Protein AF-A0A6V8NJX2-F1 (afdb_monomer)

pLDDT: mean 92.1, std 5.15, range [57.88, 98.25]

Foldseek 3Di:
DLLCQQPVDPVGDDLVVQCVVVVHDSVVSVVVSVVSVVVVVVVLLVDAADDDKDKDKDFDDDDDPPADDDQRGPGFIKIKIFHADPVRDTDHIDIDTFPGDDPVRVVVVNVSRHDDD

Mean predicted aligned error: 4.66 Å

Organism: NCBI:txid2754717

Solvent-accessible surface area (backbone atoms only — not comparable to full-atom values): 7044 Å² total; per-residue (Å²): 111,70,66,58,57,46,69,67,42,94,86,49,64,52,37,65,57,49,8,64,77,67,74,44,56,51,71,59,25,38,54,51,52,52,53,51,53,48,52,52,51,59,55,52,68,77,60,59,36,52,83,55,69,51,76,49,83,46,74,53,70,79,92,72,84,99,57,59,66,75,93,69,31,89,49,52,35,29,45,36,38,38,12,26,47,101,86,69,44,83,74,47,76,48,79,44,81,41,96,59,90,47,69,67,55,48,54,54,53,48,62,73,46,38,60,85,127

Radius of gyration: 17.34 Å; Cα contacts (8 Å, |Δi|>4): 142; chains: 1; bounding box: 44×27×44 Å

Sequence (117 aa):
MAIYLTAHDKRGISAKKLGQDIEVSYPTAWLRLHKIRKAMGNRDAYYLLTGMVELDDVFFGGPTEGRKRGRGTDKTKALIGLSLDKQGRPQ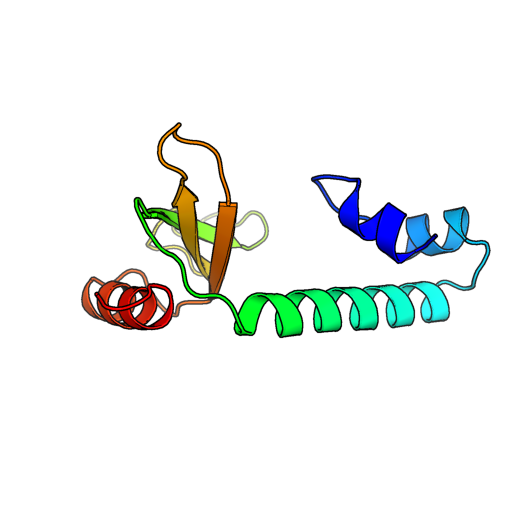YIKATVIENLKASILAETVKGMIQQG

Secondary structure (DSSP, 8-state):
-HHHHHHHSTT---HHHHHHHTT--HHHHHHHHHHHHHHHHHHHTT--B-SEEEEEEEEES---SSSPPGGG--SEEEEEEEEE-TTS-EEEEEEEEES---HHHHHHHHHHHBPP-

Nearest PDB structures (foldseek):
  8f2u-assembly1_J  TM=2.377E-01  e=1.104E-01  Homo sapiens
  8rha-assembly1_A  TM=3.976E-01  e=2.492E+00  Homo sapiens
  2gex-assembly1_A  TM=3.566E-01  e=8.016E+00  Streptomyces nogalater
  9f6l-assembly1_A  TM=2.135E-01  e=8.554E+00  Homo sapiens

Structure (mmCIF, N/CA/C/O backbone):
data_AF-A0A6V8NJX2-F1
#
_entry.id   AF-A0A6V8NJX2-F1
#
loop_
_atom_site.group_PDB
_atom_site.id
_atom_site.type_symbol
_atom_site.label_atom_id
_atom_site.label_alt_id
_atom_site.label_comp_id
_atom_site.label_asym_id
_atom_site.label_entity_id
_atom_site.label_seq_id
_atom_site.pdbx_PDB_ins_code
_atom_site.Cartn_x
_atom_site.Cartn_y
_atom_site.Cartn_z
_atom_site.occupancy
_atom_site.B_iso_or_equiv
_atom_site.auth_seq_id
_atom_site.auth_comp_id
_atom_site.auth_asym_id
_atom_site.auth_atom_id
_atom_site.pdbx_PDB_model_num
ATOM 1 N N . MET A 1 1 ? 1.701 -6.321 -21.972 1.00 83.19 1 MET A N 1
ATOM 2 C CA . MET A 1 1 ? 2.656 -7.090 -21.143 1.00 83.19 1 MET A CA 1
ATOM 3 C C . MET A 1 1 ? 2.929 -6.469 -19.765 1.00 83.19 1 MET A C 1
ATOM 5 O O . MET A 1 1 ? 2.713 -7.148 -18.776 1.00 83.19 1 MET A O 1
ATOM 9 N N . ALA A 1 2 ? 3.325 -5.192 -19.648 1.00 91.56 2 ALA A N 1
ATOM 10 C CA . ALA A 1 2 ? 3.721 -4.598 -18.354 1.00 91.56 2 ALA A CA 1
ATOM 11 C C . ALA A 1 2 ? 2.666 -4.672 -17.222 1.00 91.56 2 ALA A C 1
ATOM 13 O O . ALA A 1 2 ? 3.027 -4.920 -16.074 1.00 91.56 2 ALA A O 1
ATOM 14 N N . ILE A 1 3 ? 1.374 -4.494 -17.536 1.00 93.62 3 ILE A N 1
ATOM 15 C CA . ILE A 1 3 ? 0.277 -4.624 -16.554 1.00 93.62 3 ILE A CA 1
ATOM 16 C C . ILE A 1 3 ? 0.222 -6.051 -15.994 1.00 93.62 3 ILE A C 1
ATOM 18 O O . ILE A 1 3 ? 0.221 -6.224 -14.781 1.00 93.62 3 ILE A O 1
ATOM 22 N N . TYR A 1 4 ? 0.252 -7.060 -16.870 1.00 93.81 4 TYR A N 1
ATOM 23 C CA . TYR A 1 4 ? 0.255 -8.472 -16.479 1.00 93.81 4 TYR A CA 1
ATOM 24 C C . TYR A 1 4 ? 1.440 -8.799 -15.564 1.00 93.81 4 TYR A C 1
ATOM 26 O O . TYR A 1 4 ? 1.239 -9.303 -14.467 1.00 93.81 4 TYR A O 1
ATOM 34 N N . LEU A 1 5 ? 2.659 -8.417 -15.959 1.00 92.88 5 LEU A N 1
ATOM 35 C CA . LEU A 1 5 ? 3.867 -8.651 -15.156 1.00 92.88 5 LEU A CA 1
ATOM 36 C C . LEU A 1 5 ? 3.818 -7.954 -13.787 1.00 92.88 5 LEU A C 1
ATOM 38 O O . LEU A 1 5 ? 4.375 -8.457 -12.818 1.00 92.88 5 LEU A O 1
ATOM 42 N N . THR A 1 6 ? 3.139 -6.808 -13.695 1.00 92.12 6 THR A N 1
ATOM 43 C CA . THR A 1 6 ? 2.970 -6.082 -12.427 1.00 92.12 6 THR A CA 1
ATOM 44 C C . THR A 1 6 ? 1.935 -6.743 -11.513 1.00 92.12 6 THR A C 1
ATOM 46 O O . THR A 1 6 ? 2.099 -6.694 -10.299 1.00 92.12 6 THR A O 1
ATOM 49 N N . ALA A 1 7 ? 0.881 -7.340 -12.079 1.00 90.38 7 ALA A N 1
ATOM 50 C CA . ALA A 1 7 ? -0.238 -7.916 -11.330 1.00 90.38 7 ALA A CA 1
ATOM 51 C C . ALA A 1 7 ? -0.088 -9.420 -11.028 1.00 90.38 7 ALA A C 1
ATOM 53 O O . ALA A 1 7 ? -0.774 -9.932 -10.149 1.00 90.38 7 ALA A O 1
ATOM 54 N N . HIS A 1 8 ? 0.769 -10.134 -11.761 1.00 88.88 8 HIS A N 1
ATOM 55 C CA . HIS A 1 8 ? 0.905 -11.588 -11.653 1.00 88.88 8 HIS A CA 1
ATOM 56 C C . HIS A 1 8 ? 1.775 -12.034 -10.467 1.00 88.88 8 HIS A C 1
ATOM 58 O O . HIS A 1 8 ? 1.453 -13.018 -9.802 1.00 88.88 8 HIS A O 1
ATOM 64 N N . ASP A 1 9 ? 2.870 -11.323 -10.183 1.00 84.75 9 ASP A N 1
ATOM 65 C CA . ASP A 1 9 ? 3.748 -11.659 -9.060 1.00 84.75 9 ASP A CA 1
ATOM 66 C C . ASP A 1 9 ? 3.201 -11.065 -7.754 1.00 84.75 9 ASP A C 1
ATOM 68 O O . ASP A 1 9 ? 3.047 -9.849 -7.624 1.00 84.75 9 ASP A O 1
ATOM 72 N N . LYS A 1 10 ? 2.961 -11.920 -6.753 1.00 80.31 10 LYS A N 1
ATOM 73 C CA . LYS A 1 10 ? 2.465 -11.518 -5.423 1.00 80.31 10 LYS A CA 1
ATOM 74 C C . LYS A 1 10 ? 3.411 -10.561 -4.684 1.00 80.31 10 LYS A C 1
ATOM 76 O O . LYS A 1 10 ? 2.977 -9.851 -3.783 1.00 80.31 10 LYS A O 1
ATOM 81 N N . ARG A 1 11 ? 4.697 -10.546 -5.040 1.00 85.56 11 ARG A N 1
ATOM 82 C CA . ARG A 1 11 ? 5.734 -9.651 -4.496 1.00 85.56 11 ARG A CA 1
ATOM 83 C C . ARG A 1 11 ? 5.847 -8.349 -5.299 1.00 85.56 11 ARG A C 1
ATOM 85 O O . ARG A 1 11 ? 6.531 -7.420 -4.872 1.00 85.56 11 ARG A O 1
ATOM 92 N N . GLY A 1 12 ? 5.186 -8.278 -6.455 1.00 87.56 12 GLY A N 1
ATOM 93 C CA . GLY A 1 12 ? 5.361 -7.234 -7.456 1.00 87.56 12 GLY A CA 1
ATOM 94 C C . GLY A 1 12 ? 6.668 -7.372 -8.246 1.00 87.56 12 GLY A C 1
ATOM 95 O O . GLY A 1 12 ? 7.481 -8.263 -8.019 1.00 87.56 12 GLY A O 1
ATOM 96 N N . ILE A 1 13 ? 6.883 -6.448 -9.185 1.00 94.12 13 ILE A N 1
ATOM 97 C CA . ILE A 1 13 ? 8.057 -6.421 -10.068 1.00 94.12 13 ILE A CA 1
ATOM 98 C C . ILE A 1 13 ? 8.893 -5.153 -9.848 1.00 94.12 13 ILE A C 1
ATOM 100 O O . ILE A 1 13 ? 8.363 -4.062 -9.604 1.00 94.12 13 ILE A O 1
ATOM 104 N N . SER A 1 14 ? 10.220 -5.280 -9.936 1.00 95.12 14 SER A N 1
ATOM 105 C CA . SER A 1 14 ? 11.129 -4.129 -9.920 1.00 95.12 14 SER A CA 1
ATOM 106 C C . SER A 1 14 ? 11.183 -3.457 -11.295 1.00 95.12 14 SER A C 1
ATOM 108 O O . SER A 1 14 ? 11.054 -4.117 -12.323 1.00 9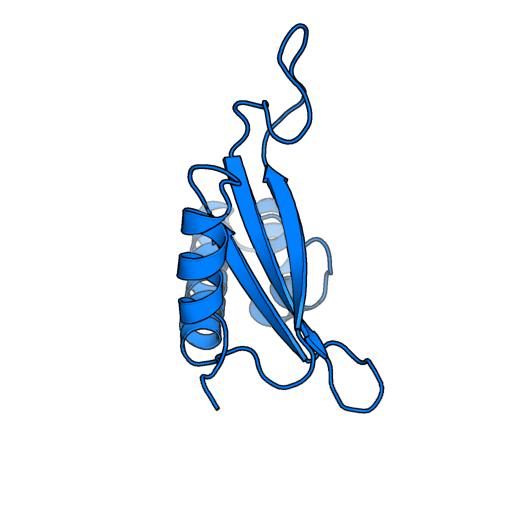5.12 14 SER A O 1
ATOM 110 N N . ALA A 1 15 ? 11.436 -2.144 -11.343 1.00 96.62 15 ALA A N 1
ATOM 111 C CA . ALA A 1 15 ? 11.569 -1.428 -12.617 1.00 96.62 15 ALA A CA 1
ATOM 112 C C . ALA A 1 15 ? 12.717 -1.979 -13.486 1.00 96.62 15 ALA A C 1
ATOM 114 O O . ALA A 1 15 ? 12.596 -2.020 -14.706 1.00 96.62 15 ALA A O 1
ATOM 115 N N . LYS A 1 16 ? 13.801 -2.4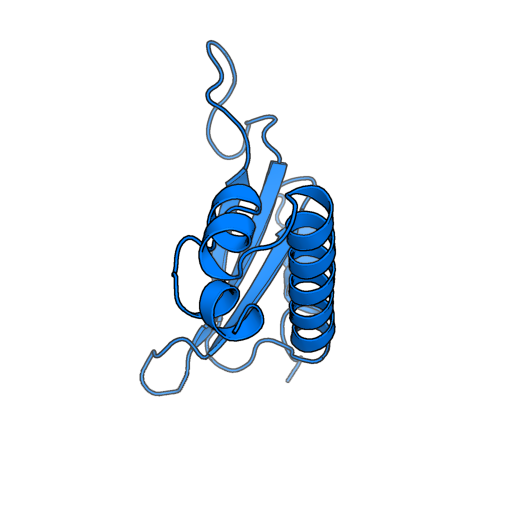64 -12.862 1.00 96.88 16 LYS A N 1
ATOM 116 C CA . LYS A 1 16 ? 14.922 -3.107 -13.562 1.00 96.88 16 LYS A CA 1
ATOM 117 C C . LYS A 1 16 ? 14.488 -4.402 -14.250 1.00 96.88 16 LYS A C 1
ATOM 119 O O . LYS A 1 16 ? 14.740 -4.555 -15.440 1.00 96.88 16 LYS A O 1
ATOM 124 N N . LYS A 1 17 ? 13.807 -5.296 -13.524 1.00 95.56 17 LYS A N 1
ATOM 125 C CA . LYS A 1 17 ? 13.306 -6.561 -14.082 1.00 95.56 17 LYS A CA 1
ATOM 126 C C . LYS A 1 17 ? 12.252 -6.310 -15.159 1.00 95.56 17 LYS A C 1
ATOM 128 O O . LYS A 1 17 ? 12.349 -6.869 -16.240 1.00 95.56 17 LYS A O 1
ATOM 133 N N . LEU A 1 18 ? 11.328 -5.380 -14.913 1.00 96.12 18 LEU A N 1
ATOM 134 C CA . LEU A 1 18 ? 10.336 -4.979 -15.907 1.00 96.12 18 LEU A CA 1
ATOM 135 C C . LEU A 1 18 ? 10.994 -4.464 -17.196 1.00 96.12 18 LEU A C 1
ATOM 137 O O . LEU A 1 18 ? 10.541 -4.818 -18.274 1.00 96.12 18 LEU A O 1
ATOM 141 N N . GLY A 1 19 ? 12.048 -3.646 -17.090 1.00 96.88 19 GLY A N 1
ATOM 142 C CA . GLY A 1 19 ? 12.797 -3.144 -18.245 1.00 96.88 19 GLY A CA 1
ATOM 143 C C . GLY A 1 19 ? 13.495 -4.245 -19.042 1.00 96.88 19 GLY A C 1
ATOM 144 O O . GLY A 1 19 ? 13.482 -4.188 -20.266 1.00 96.88 19 GLY A O 1
ATOM 145 N N . GLN A 1 20 ? 14.028 -5.266 -18.362 1.00 96.31 20 GLN A N 1
ATOM 146 C CA . GLN A 1 20 ? 14.581 -6.460 -19.009 1.00 96.31 20 GLN A CA 1
ATOM 147 C C . GLN A 1 20 ? 13.491 -7.264 -19.731 1.00 96.31 20 GLN A C 1
ATOM 149 O O . GLN A 1 20 ? 13.674 -7.627 -20.883 1.00 96.31 20 GLN A O 1
ATOM 154 N N . ASP A 1 21 ? 12.346 -7.491 -19.083 1.00 95.00 21 ASP A N 1
ATOM 155 C CA . ASP A 1 21 ? 11.279 -8.355 -19.610 1.00 95.00 21 ASP A CA 1
ATOM 156 C C . ASP A 1 21 ? 10.507 -7.742 -20.787 1.00 95.00 21 ASP A C 1
ATOM 158 O O . ASP A 1 21 ? 9.891 -8.469 -21.562 1.00 95.00 21 ASP A O 1
ATOM 162 N N . ILE A 1 22 ? 10.484 -6.409 -20.905 1.00 95.44 22 ILE A N 1
ATOM 163 C CA . ILE A 1 22 ? 9.798 -5.700 -22.003 1.00 95.44 22 ILE A CA 1
ATOM 164 C C . ILE A 1 22 ? 10.760 -4.913 -22.902 1.00 95.44 22 ILE A C 1
ATOM 166 O O . ILE A 1 22 ? 10.296 -4.089 -23.690 1.00 95.44 22 ILE A O 1
ATOM 170 N N . GLU A 1 23 ? 12.066 -5.137 -22.741 1.00 97.31 23 GLU A N 1
ATOM 171 C CA . GLU A 1 23 ? 13.152 -4.583 -23.562 1.00 97.31 23 GLU A CA 1
ATOM 172 C C . GLU A 1 23 ? 13.118 -3.051 -23.697 1.00 97.31 23 GLU A C 1
ATOM 174 O O . GLU A 1 23 ? 13.195 -2.479 -24.783 1.00 97.31 23 GLU A O 1
ATOM 179 N N . VAL A 1 24 ? 12.999 -2.350 -22.565 1.00 97.25 24 VAL A N 1
ATOM 180 C CA . VAL A 1 24 ? 13.058 -0.879 -22.522 1.00 97.25 24 VAL A CA 1
ATOM 181 C C . VAL A 1 24 ? 14.083 -0.376 -21.520 1.00 97.25 24 VAL A C 1
ATOM 183 O O . VAL A 1 24 ? 14.454 -1.059 -20.564 1.00 97.25 24 VAL A O 1
ATOM 186 N N . SER A 1 25 ? 14.495 0.879 -21.701 1.00 97.75 25 SER A N 1
ATOM 187 C CA . SER A 1 25 ? 15.374 1.551 -20.750 1.00 97.75 25 SER A CA 1
ATOM 188 C C . SER A 1 25 ? 14.755 1.598 -19.346 1.00 97.75 25 SER A C 1
ATOM 190 O O . SER A 1 25 ? 13.532 1.679 -19.167 1.00 97.75 25 SER A O 1
ATOM 192 N N . TYR A 1 26 ? 15.615 1.588 -18.327 1.00 97.62 26 TYR A N 1
ATOM 193 C CA . TYR A 1 26 ? 15.186 1.665 -16.932 1.00 97.62 26 TYR A CA 1
ATOM 194 C C . TYR A 1 26 ? 14.265 2.870 -16.640 1.00 97.62 26 TYR A C 1
ATOM 196 O O . TYR A 1 26 ? 13.215 2.651 -16.029 1.00 97.62 26 TYR A O 1
ATOM 204 N N . PRO A 1 27 ? 14.559 4.109 -17.099 1.00 98.25 27 PRO A N 1
ATOM 205 C CA . PRO A 1 27 ? 13.665 5.249 -16.874 1.00 98.25 27 PRO A CA 1
ATOM 206 C C . PRO A 1 27 ? 12.264 5.037 -17.461 1.00 98.25 27 PRO A C 1
ATOM 208 O O . PRO A 1 27 ? 11.261 5.359 -16.820 1.00 98.25 27 PRO A O 1
ATOM 211 N N . THR A 1 28 ? 12.170 4.433 -18.651 1.00 97.81 28 THR A N 1
ATOM 212 C CA . THR A 1 28 ? 10.885 4.108 -19.280 1.00 97.81 28 THR A CA 1
ATOM 213 C C . THR A 1 28 ? 10.119 3.055 -18.480 1.00 97.81 28 THR A C 1
ATOM 215 O O . THR A 1 28 ? 8.917 3.218 -18.248 1.00 97.81 28 THR A O 1
ATOM 218 N N . ALA A 1 29 ? 10.791 1.993 -18.025 1.00 97.56 29 ALA A N 1
ATOM 219 C CA . ALA A 1 29 ? 10.176 0.965 -17.186 1.00 97.56 29 ALA A CA 1
ATOM 220 C C . ALA A 1 29 ? 9.683 1.539 -15.849 1.00 97.56 29 ALA A C 1
ATOM 222 O O . ALA A 1 29 ? 8.559 1.255 -15.433 1.00 97.56 29 ALA A O 1
ATOM 223 N N . TRP A 1 30 ? 10.485 2.395 -15.213 1.00 97.75 30 TRP A N 1
ATOM 224 C CA . TRP A 1 30 ? 10.132 3.078 -13.970 1.00 97.75 30 TRP A CA 1
ATOM 225 C C . TRP A 1 30 ? 8.878 3.939 -14.145 1.00 97.75 30 TRP A C 1
ATOM 227 O O . TRP A 1 30 ? 7.912 3.775 -13.397 1.00 97.75 30 TRP A O 1
ATOM 237 N N . LEU A 1 31 ? 8.835 4.779 -15.185 1.00 98.12 31 LEU A N 1
ATOM 238 C CA . LEU A 1 31 ? 7.671 5.621 -15.471 1.00 98.12 31 LEU A CA 1
ATOM 239 C C . LEU A 1 31 ? 6.410 4.785 -15.736 1.00 98.12 31 LEU A C 1
ATOM 241 O O . LEU A 1 31 ? 5.335 5.109 -15.226 1.00 98.12 31 LEU A O 1
ATOM 245 N N . ARG A 1 32 ? 6.526 3.699 -16.513 1.00 96.25 32 ARG A N 1
ATOM 246 C CA . ARG A 1 32 ? 5.406 2.779 -16.776 1.00 96.25 32 ARG A CA 1
ATOM 247 C C . ARG A 1 32 ? 4.887 2.151 -15.484 1.00 96.25 32 ARG A C 1
ATOM 249 O O . ARG A 1 32 ? 3.682 2.173 -15.249 1.00 96.25 32 ARG A O 1
ATOM 256 N N . LEU A 1 33 ? 5.781 1.643 -14.638 1.00 96.12 33 LEU A N 1
ATOM 257 C CA . LEU A 1 33 ? 5.423 1.006 -13.372 1.00 96.12 33 LEU A CA 1
ATOM 258 C C . LEU A 1 33 ? 4.697 1.976 -12.428 1.00 96.12 33 LEU A C 1
ATOM 260 O O . LEU A 1 33 ? 3.687 1.606 -11.830 1.00 96.12 33 LEU A O 1
ATOM 264 N N . HIS A 1 34 ? 5.157 3.228 -12.341 1.00 96.44 34 HIS A N 1
ATOM 265 C CA . HIS A 1 34 ? 4.485 4.279 -11.564 1.00 96.44 34 HIS A CA 1
ATOM 266 C C . HIS A 1 34 ? 3.082 4.589 -12.081 1.00 96.44 34 HIS A C 1
ATOM 268 O O . HIS A 1 34 ? 2.138 4.630 -11.293 1.00 96.44 34 HIS A O 1
ATOM 274 N N . LYS A 1 35 ? 2.913 4.742 -13.399 1.00 97.25 35 LYS A N 1
ATOM 275 C CA . LYS A 1 35 ? 1.593 4.982 -14.006 1.00 97.25 35 LYS A CA 1
ATOM 276 C C . LYS A 1 35 ? 0.626 3.824 -13.758 1.00 97.25 35 LYS A C 1
ATOM 278 O O . LYS A 1 35 ? -0.525 4.068 -13.408 1.00 97.25 35 LYS A O 1
ATOM 283 N N . ILE A 1 36 ? 1.096 2.581 -13.885 1.00 95.81 36 ILE A N 1
ATOM 284 C CA . ILE A 1 36 ? 0.287 1.383 -13.616 1.00 95.81 36 ILE A CA 1
ATOM 285 C C . ILE A 1 36 ? -0.142 1.349 -12.146 1.00 95.81 36 ILE A C 1
ATOM 287 O O . ILE A 1 36 ? -1.332 1.243 -11.868 1.00 95.81 36 ILE A O 1
ATOM 291 N N . ARG A 1 37 ? 0.793 1.518 -11.202 1.00 94.38 37 ARG A N 1
ATOM 292 C CA . ARG A 1 37 ? 0.479 1.548 -9.761 1.00 94.38 37 ARG A CA 1
ATOM 293 C C . ARG A 1 37 ? -0.491 2.672 -9.402 1.00 94.38 37 ARG A C 1
ATOM 295 O O . ARG A 1 37 ? -1.412 2.453 -8.622 1.00 94.38 37 ARG A O 1
ATOM 302 N N . LYS A 1 38 ? -0.332 3.854 -10.006 1.00 96.19 38 LYS A N 1
ATOM 303 C CA . LYS A 1 38 ? -1.267 4.971 -9.823 1.00 96.19 38 LYS A CA 1
ATOM 304 C C . LYS A 1 38 ? -2.660 4.632 -10.353 1.00 96.19 38 LYS A C 1
ATOM 306 O O . LYS A 1 38 ? -3.637 4.910 -9.669 1.00 96.19 38 LYS A O 1
ATOM 311 N N . ALA A 1 39 ? -2.761 4.008 -11.526 1.00 96.25 39 ALA A N 1
AT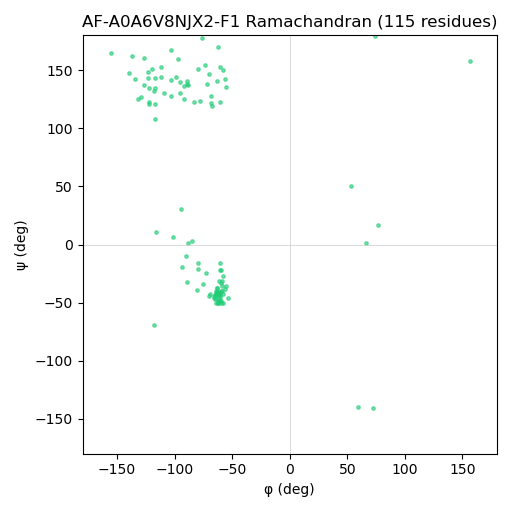OM 312 C CA . ALA A 1 39 ? -4.040 3.564 -12.075 1.00 96.25 39 ALA A CA 1
ATOM 313 C C . ALA A 1 39 ? -4.708 2.495 -11.190 1.00 96.25 39 ALA A C 1
ATOM 315 O O . ALA A 1 39 ? -5.906 2.593 -10.935 1.00 96.25 39 ALA A O 1
ATOM 316 N N . MET A 1 40 ? -3.937 1.534 -10.664 1.00 93.44 40 MET A N 1
ATOM 317 C CA . MET A 1 40 ? -4.428 0.535 -9.704 1.00 93.44 40 MET A CA 1
ATOM 318 C C . MET A 1 40 ? -4.969 1.199 -8.433 1.00 93.44 40 MET A C 1
ATOM 320 O O . MET A 1 40 ? -6.095 0.916 -8.040 1.00 93.44 40 MET A O 1
ATOM 324 N N . GLY A 1 41 ? -4.217 2.131 -7.837 1.00 93.25 41 GLY A N 1
ATOM 325 C CA . GLY A 1 41 ? -4.659 2.864 -6.646 1.00 93.25 41 GLY A CA 1
ATOM 326 C C . GLY A 1 41 ? -5.885 3.747 -6.898 1.00 93.25 41 GLY A C 1
ATOM 327 O O . GLY A 1 41 ? -6.800 3.781 -6.085 1.00 93.25 41 GLY A O 1
ATOM 328 N N . ASN A 1 42 ? -5.954 4.416 -8.053 1.00 95.44 42 ASN A N 1
ATOM 329 C CA . ASN A 1 42 ? -7.138 5.186 -8.437 1.00 95.44 42 ASN A CA 1
ATOM 330 C C . ASN A 1 42 ? -8.366 4.280 -8.610 1.00 95.44 42 ASN A C 1
ATOM 332 O O . ASN A 1 42 ? -9.469 4.683 -8.262 1.00 95.44 42 ASN A O 1
ATOM 336 N N . ARG A 1 43 ? -8.189 3.064 -9.146 1.00 93.56 43 ARG A N 1
ATOM 337 C CA . ARG A 1 43 ? -9.285 2.100 -9.267 1.00 93.56 43 ARG A CA 1
ATOM 338 C C . ARG A 1 43 ? -9.728 1.583 -7.898 1.00 93.56 43 ARG A C 1
ATOM 340 O O . ARG A 1 43 ? -10.929 1.519 -7.662 1.00 93.56 43 ARG A O 1
ATOM 347 N N . ASP A 1 44 ? -8.783 1.269 -7.014 1.00 92.62 44 ASP A N 1
ATOM 348 C CA . ASP A 1 44 ? -9.063 0.835 -5.639 1.00 92.62 44 ASP A CA 1
ATOM 349 C C . ASP A 1 44 ? -9.855 1.879 -4.833 1.00 92.62 44 ASP A C 1
ATOM 351 O O . ASP A 1 44 ? -10.744 1.538 -4.051 1.00 92.62 44 ASP A O 1
ATOM 355 N N . ALA A 1 45 ? -9.587 3.166 -5.067 1.00 91.81 45 ALA A N 1
ATOM 356 C CA . ALA A 1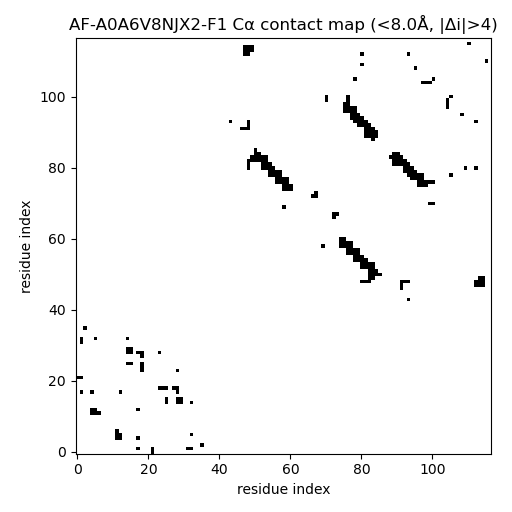 45 ? -10.256 4.266 -4.3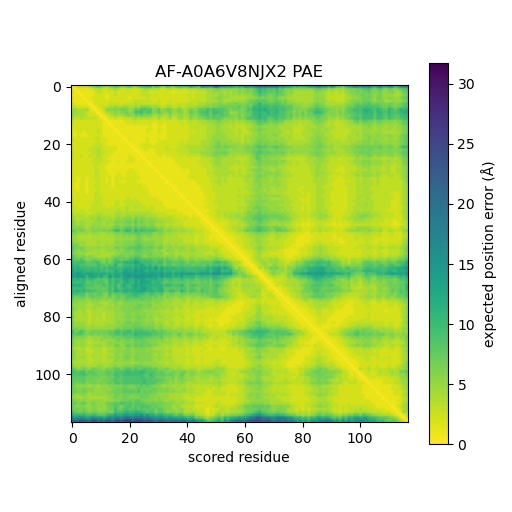77 1.00 91.81 45 ALA A CA 1
ATOM 357 C C . ALA A 1 45 ? -11.785 4.300 -4.579 1.00 91.81 45 ALA A C 1
ATOM 359 O O . ALA A 1 45 ? -12.479 4.874 -3.746 1.00 91.81 45 ALA A O 1
ATOM 360 N N . TYR A 1 46 ? -12.318 3.680 -5.639 1.00 92.75 46 TYR A N 1
ATOM 361 C CA . TYR A 1 46 ? -13.766 3.606 -5.880 1.00 92.75 46 TYR A CA 1
ATOM 362 C C . TYR A 1 46 ? -14.483 2.535 -5.053 1.00 92.75 46 TYR A C 1
ATOM 364 O O . TYR A 1 46 ? -15.711 2.545 -4.985 1.00 92.75 46 TYR A O 1
ATOM 372 N N . TYR A 1 47 ? -13.749 1.591 -4.469 1.00 91.69 47 TYR A N 1
ATOM 373 C CA . TYR A 1 47 ? -14.332 0.497 -3.702 1.00 91.69 47 TYR A CA 1
ATOM 374 C C . TYR A 1 47 ? -14.281 0.803 -2.212 1.00 91.69 47 TYR A C 1
ATOM 376 O O . TYR A 1 47 ? -13.300 1.365 -1.733 1.00 91.69 47 TYR A O 1
ATOM 384 N N . LEU A 1 48 ? -15.310 0.387 -1.481 1.00 93.50 48 LEU A N 1
ATOM 385 C CA . LEU A 1 48 ? -15.307 0.310 -0.022 1.00 93.50 48 LEU A CA 1
ATOM 386 C C . LEU A 1 48 ? -15.350 -1.160 0.398 1.00 93.50 48 LEU A C 1
ATOM 388 O O . LEU A 1 48 ? -15.856 -2.011 -0.336 1.00 93.50 48 LEU A O 1
ATOM 392 N N . LEU A 1 49 ? -14.805 -1.458 1.573 1.00 94.56 49 LEU A N 1
ATOM 393 C CA . LEU A 1 49 ? -14.848 -2.800 2.143 1.00 94.56 49 LEU A CA 1
ATOM 394 C C . LEU A 1 49 ? -16.275 -3.112 2.612 1.00 94.56 49 LEU A C 1
ATOM 396 O O . LEU A 1 49 ? -16.944 -2.259 3.195 1.00 94.56 49 LEU A O 1
ATOM 400 N N . THR A 1 50 ? -16.740 -4.332 2.355 1.00 92.31 50 THR A N 1
ATOM 401 C CA . THR A 1 50 ? -18.098 -4.791 2.689 1.00 92.31 50 THR A CA 1
ATOM 402 C C . THR A 1 50 ? -18.065 -6.198 3.272 1.00 92.31 50 THR A C 1
ATOM 404 O O . THR A 1 50 ? -17.083 -6.921 3.112 1.00 92.31 50 THR A O 1
ATOM 407 N N . GLY A 1 51 ? -19.146 -6.600 3.942 1.00 88.81 51 GLY A N 1
ATOM 408 C CA . GLY A 1 51 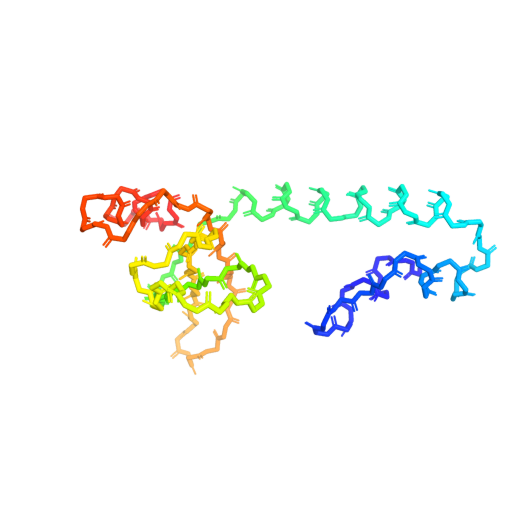? -19.240 -7.925 4.550 1.00 88.81 51 GLY A CA 1
ATOM 409 C C . GLY A 1 51 ? -18.352 -8.059 5.786 1.00 88.81 51 GLY A C 1
ATOM 410 O O . GLY A 1 51 ? -18.269 -7.141 6.601 1.00 88.81 51 GLY A O 1
ATOM 411 N N . MET A 1 52 ? -17.717 -9.220 5.944 1.00 92.69 52 MET A N 1
ATOM 412 C CA . MET A 1 52 ? -16.767 -9.447 7.031 1.00 92.69 52 MET A CA 1
ATOM 413 C C . MET A 1 52 ? -15.441 -8.773 6.679 1.00 92.69 52 MET A C 1
ATOM 415 O O . MET A 1 52 ? -14.871 -9.058 5.629 1.00 92.69 52 MET A O 1
ATOM 419 N N . VAL A 1 53 ? -14.967 -7.876 7.546 1.00 94.62 53 VAL A N 1
ATOM 420 C CA . VAL A 1 53 ? -13.712 -7.145 7.349 1.00 94.62 53 VAL A CA 1
ATOM 421 C C . VAL A 1 53 ? -12.728 -7.508 8.450 1.00 94.62 53 VAL A C 1
ATOM 423 O O . VAL A 1 53 ? -13.004 -7.284 9.628 1.00 94.62 53 VAL A O 1
ATOM 426 N N . GLU A 1 54 ? -11.574 -8.036 8.060 1.00 94.88 54 GLU A N 1
ATOM 427 C CA . GLU A 1 54 ? -10.437 -8.254 8.952 1.00 94.88 54 GLU A CA 1
ATOM 428 C C . GLU A 1 54 ? -9.522 -7.030 8.923 1.00 94.88 54 GLU A C 1
ATOM 430 O O . GLU A 1 54 ? -9.258 -6.470 7.857 1.00 94.88 54 GLU A O 1
ATOM 435 N N . LEU A 1 55 ? -9.050 -6.603 10.094 1.00 94.56 55 LEU A N 1
ATOM 436 C CA . LEU A 1 55 ? -8.156 -5.458 10.250 1.00 94.56 55 LEU A CA 1
ATOM 437 C C . LEU A 1 55 ? -6.823 -5.918 10.835 1.00 94.56 55 LEU A C 1
ATOM 439 O O . LEU A 1 55 ? -6.814 -6.655 11.819 1.00 94.56 55 LEU A O 1
ATOM 443 N N . ASP A 1 56 ? -5.720 -5.434 10.270 1.00 93.81 56 ASP A N 1
ATOM 444 C CA . ASP A 1 56 ? -4.364 -5.738 10.733 1.00 93.81 56 ASP A CA 1
ATOM 445 C C . ASP A 1 56 ? -3.463 -4.493 10.700 1.00 93.81 56 ASP A C 1
ATOM 447 O O . ASP A 1 56 ? -3.626 -3.611 9.847 1.00 93.81 56 ASP A O 1
ATOM 451 N N . ASP A 1 57 ? -2.514 -4.400 11.633 1.00 92.81 57 ASP A N 1
ATOM 452 C CA . ASP A 1 57 ? -1.541 -3.311 11.713 1.00 92.81 57 ASP A CA 1
ATOM 453 C C . ASP A 1 57 ? -0.159 -3.719 11.191 1.00 92.81 57 ASP A C 1
ATOM 455 O O . ASP A 1 57 ? 0.452 -4.691 11.626 1.00 92.81 57 ASP A O 1
ATOM 459 N N . VAL A 1 58 ? 0.384 -2.917 10.270 1.00 91.94 58 VAL A N 1
ATOM 460 C CA . VAL A 1 58 ? 1.669 -3.192 9.614 1.00 91.94 58 VAL A CA 1
ATOM 461 C C . VAL A 1 58 ? 2.648 -2.039 9.818 1.00 91.94 58 VAL A C 1
ATOM 463 O O . VAL A 1 58 ? 2.285 -0.862 9.800 1.00 91.94 58 VAL A O 1
ATOM 466 N N . PHE A 1 59 ? 3.929 -2.381 9.982 1.00 93.06 59 PHE A N 1
ATOM 467 C CA . PHE A 1 59 ? 5.023 -1.434 10.198 1.00 93.06 59 PHE A CA 1
ATOM 468 C C . PHE A 1 59 ? 6.040 -1.499 9.050 1.00 93.06 59 PHE A C 1
ATOM 470 O O . PHE A 1 59 ? 6.834 -2.437 8.960 1.00 93.06 59 PHE A O 1
ATOM 477 N N . PHE A 1 60 ? 6.061 -0.476 8.197 1.00 90.94 60 PHE A N 1
ATOM 478 C CA . PHE A 1 60 ? 6.982 -0.355 7.068 1.00 90.94 60 PHE A CA 1
ATOM 479 C C . PHE A 1 60 ? 8.256 0.404 7.452 1.00 90.94 60 PHE A C 1
ATOM 481 O O . PHE A 1 60 ? 8.218 1.539 7.925 1.00 90.94 60 PHE A O 1
ATOM 488 N N . GLY A 1 61 ? 9.406 -0.224 7.217 1.00 89.38 61 GLY A N 1
ATOM 489 C CA . GLY A 1 61 ? 10.720 0.376 7.433 1.00 89.38 61 GLY A CA 1
ATOM 490 C C . GLY A 1 61 ? 11.808 -0.673 7.637 1.00 89.38 61 GLY A C 1
ATOM 491 O O . GLY A 1 61 ? 11.526 -1.809 8.036 1.00 89.38 61 GLY A O 1
ATOM 492 N N . GLY A 1 62 ? 13.058 -0.279 7.386 1.00 87.69 62 GLY A N 1
ATOM 493 C CA . GLY A 1 62 ? 14.226 -1.145 7.547 1.00 87.69 62 GLY A CA 1
ATOM 494 C C . GLY A 1 62 ? 14.444 -1.627 8.991 1.00 87.69 62 GLY A C 1
ATOM 495 O O . GLY A 1 62 ? 13.762 -1.177 9.920 1.00 87.69 62 GLY A O 1
ATOM 496 N N . PRO A 1 63 ? 15.363 -2.579 9.210 1.00 85.56 63 PRO A N 1
ATOM 497 C CA . PRO A 1 63 ? 15.797 -2.966 10.550 1.00 85.56 63 PRO A CA 1
ATOM 498 C C . PRO A 1 63 ? 16.318 -1.755 11.338 1.00 85.56 63 PRO A C 1
ATOM 500 O O . PRO A 1 63 ? 16.964 -0.876 10.777 1.00 85.56 63 PRO A O 1
ATOM 503 N N . THR A 1 64 ? 16.031 -1.708 12.638 1.00 84.69 64 THR A N 1
ATOM 504 C CA . THR A 1 64 ? 16.500 -0.648 13.543 1.00 84.69 64 THR A CA 1
ATOM 505 C C . THR A 1 64 ? 17.089 -1.278 14.797 1.00 84.69 64 THR A C 1
ATOM 507 O O . THR A 1 64 ? 16.398 -2.051 15.469 1.00 84.69 64 THR A O 1
ATOM 510 N N . GLU A 1 65 ? 18.328 -0.933 15.135 1.00 86.56 65 GLU A N 1
ATOM 511 C CA . GLU A 1 65 ? 18.997 -1.375 16.364 1.00 86.56 65 GLU A CA 1
ATOM 512 C C . GLU A 1 65 ? 18.724 -0.396 17.513 1.00 86.56 65 GLU A C 1
ATOM 514 O O . GLU A 1 65 ? 18.628 0.811 17.302 1.00 86.56 65 GLU A O 1
ATOM 519 N N . GLY A 1 66 ? 18.517 -0.910 18.730 1.00 85.50 66 GLY A N 1
ATOM 520 C CA . GLY A 1 66 ? 18.290 -0.089 19.931 1.00 85.50 66 GLY A CA 1
ATOM 521 C C . GLY A 1 66 ? 16.987 0.732 19.966 1.00 85.50 66 GLY A C 1
ATOM 522 O O . GLY A 1 66 ? 16.749 1.457 20.929 1.00 85.50 66 GLY A O 1
ATOM 523 N N . ARG A 1 67 ? 16.123 0.638 18.945 1.00 87.88 67 ARG A N 1
ATOM 524 C CA . ARG A 1 67 ? 14.838 1.360 18.869 1.00 87.88 67 ARG A CA 1
ATOM 525 C C . ARG A 1 67 ? 13.662 0.490 19.318 1.00 87.88 67 ARG A C 1
ATOM 527 O O . ARG A 1 67 ? 13.721 -0.741 19.310 1.00 87.88 67 ARG A O 1
ATOM 534 N N . LYS A 1 68 ? 12.560 1.150 19.685 1.00 88.19 68 LYS A N 1
ATOM 535 C CA . LYS A 1 68 ? 11.311 0.498 20.105 1.00 88.19 68 LYS A CA 1
ATOM 536 C C . LYS A 1 68 ? 10.706 -0.336 18.964 1.00 88.19 68 LYS A C 1
ATOM 538 O O . LYS A 1 68 ? 10.716 0.066 17.798 1.00 88.19 68 LYS A O 1
ATOM 543 N N . ARG A 1 69 ? 10.161 -1.504 19.320 1.00 85.94 69 ARG A N 1
ATOM 544 C CA . ARG A 1 69 ? 9.500 -2.463 18.414 1.00 85.94 69 ARG A CA 1
ATOM 545 C C . ARG A 1 69 ? 7.971 -2.384 18.536 1.00 85.94 69 ARG A C 1
ATOM 547 O O . ARG A 1 69 ? 7.451 -1.788 19.479 1.00 85.94 69 ARG A O 1
ATOM 554 N N . GLY A 1 70 ? 7.261 -3.002 17.589 1.00 85.00 70 GLY A N 1
ATOM 555 C CA . GLY A 1 70 ? 5.793 -3.059 17.570 1.00 85.00 70 GLY A CA 1
ATOM 556 C C . GLY A 1 70 ? 5.161 -1.667 17.530 1.00 85.00 70 GLY A C 1
ATOM 557 O O . GLY A 1 70 ? 5.694 -0.763 16.894 1.00 85.00 70 GLY A O 1
ATOM 558 N N . ARG A 1 71 ? 4.068 -1.457 18.271 1.00 84.56 71 ARG A N 1
ATOM 559 C CA . ARG A 1 71 ? 3.301 -0.194 18.254 1.00 84.56 71 ARG A CA 1
ATOM 560 C C . ARG A 1 71 ? 4.105 1.056 18.627 1.00 84.56 71 ARG A C 1
ATOM 562 O O . ARG A 1 71 ? 3.772 2.147 18.173 1.00 84.56 71 ARG A O 1
ATOM 569 N N . GLY A 1 72 ? 5.156 0.902 19.434 1.00 85.38 72 GLY A N 1
ATOM 570 C CA . GLY A 1 72 ? 6.030 1.997 19.866 1.00 85.38 72 GLY A CA 1
ATOM 571 C C . GLY A 1 72 ? 7.149 2.345 18.885 1.00 85.38 72 GLY A C 1
ATOM 572 O O . GLY A 1 72 ? 7.991 3.169 19.226 1.00 85.38 72 GLY A O 1
ATOM 573 N N . THR A 1 73 ? 7.207 1.696 17.719 1.00 90.31 73 THR A N 1
ATOM 574 C CA . THR A 1 73 ? 8.237 1.940 16.706 1.00 90.31 73 THR A CA 1
ATOM 575 C C . THR A 1 73 ? 8.029 3.262 15.962 1.00 90.31 73 THR A C 1
ATOM 577 O O . THR A 1 73 ? 6.898 3.723 15.790 1.00 90.31 73 THR A O 1
ATOM 580 N N . ASP A 1 74 ? 9.117 3.827 15.439 1.00 89.06 74 ASP A N 1
ATOM 581 C CA . ASP A 1 74 ? 9.091 5.021 14.579 1.00 89.06 74 ASP A CA 1
ATOM 582 C C . ASP A 1 74 ? 8.920 4.678 13.093 1.00 89.06 74 ASP A C 1
ATOM 584 O O . ASP A 1 74 ? 8.912 5.561 12.239 1.00 89.06 74 ASP A O 1
ATOM 588 N N . LYS A 1 75 ? 8.790 3.386 12.766 1.00 92.06 75 LYS A N 1
ATOM 589 C CA . LYS A 1 75 ? 8.451 2.935 11.413 1.00 92.06 75 LYS A CA 1
ATOM 590 C C . LYS A 1 75 ? 7.097 3.490 10.978 1.00 92.06 75 LYS A C 1
ATOM 592 O O . LYS A 1 75 ? 6.211 3.732 11.807 1.00 92.06 75 LYS A O 1
ATOM 597 N N . THR A 1 76 ? 6.935 3.634 9.666 1.00 94.06 76 THR A N 1
ATOM 598 C CA . THR A 1 76 ? 5.667 4.026 9.054 1.00 94.06 76 THR A CA 1
ATOM 599 C C . THR A 1 76 ? 4.613 2.985 9.395 1.00 94.06 76 THR A C 1
ATOM 601 O O . THR A 1 76 ? 4.793 1.801 9.120 1.00 94.06 76 THR A O 1
ATOM 604 N N . LYS A 1 77 ? 3.522 3.422 10.015 1.00 94.06 77 LYS A N 1
ATOM 605 C CA . LYS A 1 77 ? 2.426 2.549 10.428 1.00 94.06 77 LYS A CA 1
ATOM 606 C C . LYS A 1 77 ? 1.364 2.572 9.345 1.00 94.06 77 LYS A C 1
ATOM 608 O O . LYS A 1 77 ? 1.079 3.629 8.784 1.00 94.06 77 LYS A O 1
ATOM 613 N N . ALA A 1 78 ? 0.775 1.427 9.058 1.00 94.81 78 ALA A N 1
ATOM 614 C CA . ALA A 1 78 ? -0.363 1.326 8.169 1.00 94.81 78 ALA A CA 1
ATOM 615 C C . ALA A 1 78 ? -1.418 0.416 8.782 1.00 94.81 78 ALA A C 1
ATOM 617 O O . ALA A 1 78 ? -1.086 -0.593 9.402 1.00 94.81 78 ALA A O 1
ATOM 618 N N . LEU A 1 79 ? -2.677 0.782 8.581 1.00 95.38 79 LEU A N 1
ATOM 619 C CA . LEU A 1 79 ? -3.811 -0.088 8.833 1.00 95.38 79 LEU A CA 1
ATOM 620 C C . LEU A 1 79 ? -4.191 -0.773 7.525 1.00 95.38 79 LEU A C 1
ATOM 622 O O . LEU A 1 79 ? -4.344 -0.104 6.496 1.00 95.38 79 LEU A O 1
ATOM 626 N N . ILE A 1 80 ? -4.337 -2.090 7.581 1.00 95.19 80 ILE A N 1
ATOM 627 C CA . ILE A 1 80 ? -4.801 -2.921 6.480 1.00 95.19 80 ILE A CA 1
ATOM 628 C C . ILE A 1 80 ? -6.204 -3.414 6.814 1.00 95.19 80 ILE A C 1
ATOM 630 O O . ILE A 1 80 ? -6.425 -3.933 7.901 1.00 95.19 80 ILE A O 1
ATOM 634 N N . GLY A 1 81 ? -7.139 -3.258 5.884 1.00 95.50 81 GLY A N 1
ATOM 635 C CA . GLY A 1 81 ? -8.460 -3.870 5.945 1.00 95.50 81 GLY A CA 1
ATOM 636 C C . GLY A 1 81 ? -8.667 -4.824 4.781 1.00 95.50 81 GLY A C 1
ATOM 637 O O . GLY A 1 81 ? -8.397 -4.454 3.640 1.00 95.50 81 GLY A O 1
ATOM 638 N N . LEU A 1 82 ? -9.151 -6.029 5.060 1.00 95.31 82 LEU A N 1
ATOM 639 C CA . LEU A 1 82 ? -9.420 -7.079 4.083 1.00 95.31 82 LEU A CA 1
ATOM 640 C C . LEU A 1 82 ? -10.891 -7.480 4.155 1.00 95.31 82 LEU A C 1
ATOM 642 O O . LEU A 1 82 ? -11.346 -7.934 5.199 1.00 95.31 82 LEU A O 1
ATOM 646 N N . SER A 1 83 ? -11.631 -7.344 3.057 1.00 95.38 83 SER A N 1
ATOM 647 C CA . SER A 1 83 ? -13.004 -7.844 2.988 1.00 95.38 83 SER A CA 1
ATOM 648 C C . SER A 1 83 ? -13.046 -9.299 2.532 1.00 95.38 83 SER A C 1
ATOM 650 O O . SER A 1 83 ? -12.381 -9.676 1.559 1.00 95.38 83 SER A O 1
ATOM 652 N N . LEU A 1 84 ? -13.881 -10.094 3.191 1.00 95.69 84 LEU A N 1
ATOM 653 C CA . LEU A 1 84 ? -14.109 -11.500 2.892 1.00 95.69 84 LEU A CA 1
ATOM 654 C C . LEU A 1 84 ? -15.520 -11.727 2.348 1.00 95.69 84 LEU A C 1
ATOM 656 O O . LEU A 1 84 ? -16.493 -11.101 2.776 1.00 95.69 84 LEU A O 1
ATOM 660 N N . ASP A 1 85 ? -15.632 -12.659 1.406 1.00 92.94 85 ASP A N 1
ATOM 661 C CA . ASP A 1 85 ? -16.926 -13.143 0.938 1.00 92.94 85 ASP A CA 1
ATOM 662 C C . ASP A 1 85 ? -17.584 -14.106 1.947 1.00 92.94 85 ASP A C 1
ATOM 664 O O . ASP A 1 85 ? -17.012 -14.465 2.976 1.00 92.94 85 ASP A O 1
A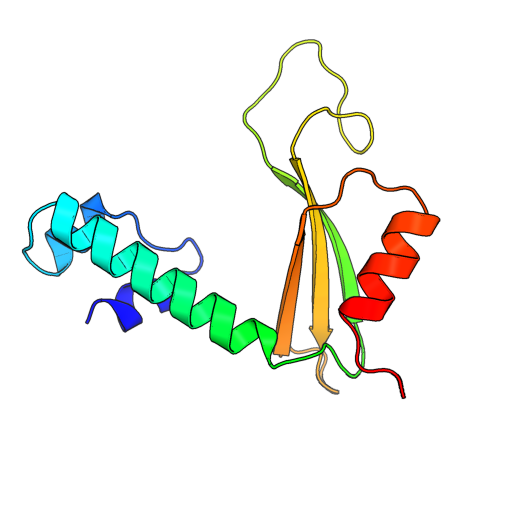TOM 668 N N . LYS A 1 86 ? -18.801 -14.576 1.641 1.00 91.00 86 LYS A N 1
ATOM 669 C CA . LYS A 1 86 ? -19.539 -15.524 2.501 1.00 91.00 86 LYS A CA 1
ATOM 670 C C . LYS A 1 86 ? -18.821 -16.867 2.719 1.00 91.00 86 LYS A C 1
ATOM 672 O O . LYS A 1 86 ? -19.219 -17.617 3.602 1.00 91.00 86 LYS A O 1
ATOM 677 N N . GLN A 1 87 ? -17.821 -17.190 1.901 1.00 93.25 87 GLN A N 1
ATOM 678 C CA . GLN A 1 87 ? -17.010 -18.407 1.979 1.00 93.25 87 GLN A CA 1
ATOM 679 C C . GLN A 1 87 ? -15.639 -18.137 2.628 1.00 93.25 87 GLN A C 1
ATOM 681 O O . GLN A 1 87 ? -14.792 -19.027 2.641 1.00 93.25 87 GLN A O 1
ATOM 686 N N . GLY A 1 88 ? -15.401 -16.925 3.145 1.00 91.44 88 GLY A N 1
ATOM 687 C CA . GLY A 1 88 ? -14.134 -16.528 3.758 1.00 91.44 88 GLY A CA 1
ATOM 688 C C . GLY A 1 88 ? -13.023 -16.215 2.751 1.00 91.44 88 GLY A C 1
ATOM 689 O O . GLY A 1 88 ? -11.851 -16.206 3.120 1.00 91.44 88 GLY A O 1
ATOM 690 N N . ARG A 1 89 ? -13.343 -15.987 1.470 1.00 93.12 89 ARG A N 1
ATOM 691 C CA . ARG A 1 89 ? -12.337 -15.696 0.437 1.00 93.12 89 ARG A CA 1
ATOM 692 C C . ARG A 1 89 ? -12.069 -14.189 0.332 1.00 93.12 89 ARG A C 1
ATOM 694 O O . ARG A 1 89 ? -13.032 -13.419 0.311 1.00 93.12 89 ARG A O 1
ATOM 701 N N . PRO A 1 90 ? -10.798 -13.765 0.187 1.00 92.38 90 PRO A N 1
ATOM 702 C CA . PRO A 1 90 ? -10.428 -12.364 -0.021 1.00 92.38 90 PRO A CA 1
ATOM 703 C C . PRO A 1 90 ? -11.122 -11.719 -1.226 1.00 92.38 90 PRO A C 1
ATOM 705 O O . PRO A 1 90 ? -11.135 -12.305 -2.310 1.00 92.38 90 PRO A O 1
ATOM 708 N N . GLN A 1 91 ? -11.633 -10.496 -1.061 1.00 93.25 91 GLN A N 1
ATOM 709 C CA . GLN A 1 91 ? -12.198 -9.692 -2.152 1.00 93.25 91 GLN A CA 1
ATOM 710 C C . GLN A 1 91 ? -11.432 -8.386 -2.379 1.00 93.25 91 GLN A C 1
ATOM 712 O O . GLN A 1 91 ? -10.758 -8.237 -3.396 1.00 93.25 91 GLN A O 1
ATOM 717 N N . TYR A 1 92 ? -11.529 -7.444 -1.439 1.00 93.50 92 TYR A N 1
ATOM 718 C CA . TYR A 1 92 ? -10.928 -6.118 -1.539 1.00 93.50 92 TYR A CA 1
ATOM 719 C C . TYR A 1 92 ? -10.000 -5.880 -0.358 1.00 93.50 92 TYR A C 1
ATOM 721 O O . TYR A 1 92 ? -10.238 -6.369 0.746 1.00 93.50 92 TYR A O 1
ATOM 729 N 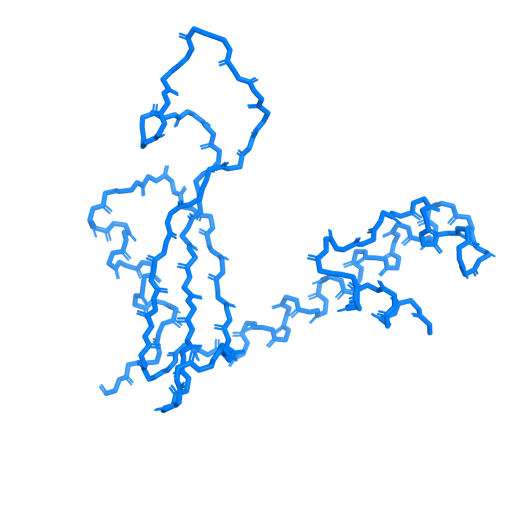N . ILE A 1 93 ? -8.944 -5.110 -0.597 1.00 93.00 93 ILE A N 1
ATOM 730 C CA . ILE A 1 93 ? -7.979 -4.724 0.423 1.00 93.00 93 ILE A CA 1
ATOM 731 C C . ILE A 1 93 ? -7.837 -3.209 0.425 1.00 93.00 93 ILE A C 1
ATOM 733 O O . ILE A 1 93 ? -7.733 -2.597 -0.633 1.00 93.00 93 ILE A O 1
ATOM 737 N N . LYS A 1 94 ? -7.788 -2.601 1.608 1.00 94.06 94 LYS A N 1
ATOM 738 C CA . LYS A 1 94 ? -7.400 -1.201 1.771 1.00 94.06 94 LYS A CA 1
ATOM 739 C C . LYS A 1 94 ? -6.211 -1.088 2.692 1.00 94.06 94 LYS A C 1
ATOM 741 O O . LYS A 1 94 ? -6.185 -1.695 3.752 1.00 94.06 94 LYS A O 1
ATOM 746 N N . ALA A 1 95 ? -5.243 -0.283 2.279 1.00 93.44 95 ALA A N 1
ATOM 747 C CA . ALA A 1 95 ? -4.071 0.040 3.069 1.00 93.44 95 ALA A CA 1
ATOM 748 C C . ALA A 1 95 ? -4.005 1.554 3.251 1.00 93.44 95 ALA A C 1
ATOM 750 O O . ALA A 1 95 ? -3.964 2.300 2.269 1.00 93.44 95 ALA A O 1
ATOM 751 N N . THR A 1 96 ? -3.977 2.018 4.496 1.00 94.31 96 THR A N 1
ATOM 752 C CA . THR A 1 96 ? -3.881 3.448 4.804 1.00 94.31 96 THR A CA 1
ATOM 753 C C . THR A 1 96 ? -2.766 3.685 5.797 1.00 94.31 96 THR A C 1
ATOM 755 O O . THR A 1 96 ? -2.712 3.053 6.849 1.00 94.31 96 THR A O 1
ATOM 758 N N . VAL A 1 97 ? -1.862 4.599 5.450 1.00 94.50 97 VAL A N 1
ATOM 759 C CA . VAL A 1 97 ? -0.814 5.056 6.362 1.00 94.50 97 VAL A CA 1
ATOM 760 C C . VAL A 1 97 ? -1.471 5.859 7.479 1.00 94.50 97 VAL A C 1
ATOM 762 O O . VAL A 1 97 ? -2.229 6.786 7.208 1.00 94.50 97 VAL A O 1
ATOM 765 N N . ILE A 1 98 ? -1.168 5.497 8.720 1.00 94.38 98 ILE A N 1
ATOM 766 C CA . ILE A 1 98 ? -1.707 6.129 9.924 1.00 94.38 98 ILE A CA 1
ATOM 767 C C . ILE A 1 98 ? -0.567 6.707 10.756 1.00 94.38 98 ILE A C 1
ATOM 769 O O . ILE A 1 98 ? 0.553 6.194 10.764 1.00 94.38 98 ILE A O 1
ATOM 773 N N . GLU A 1 99 ? -0.856 7.769 11.496 1.00 90.38 99 GLU A N 1
ATOM 774 C CA . GLU A 1 99 ? 0.133 8.398 12.372 1.00 90.38 99 GLU A CA 1
ATOM 775 C C . GLU A 1 99 ? 0.461 7.502 13.580 1.00 90.38 99 GLU A C 1
ATOM 777 O O . GLU A 1 99 ? 1.621 7.301 13.954 1.00 90.38 99 GLU A O 1
ATOM 782 N N . ASN A 1 100 ? -0.575 6.930 14.197 1.00 89.19 100 ASN A N 1
ATOM 783 C CA . ASN A 1 100 ? -0.466 6.098 15.388 1.00 89.19 100 ASN A CA 1
ATOM 784 C C . ASN A 1 100 ? -1.646 5.117 15.505 1.00 89.19 100 ASN A C 1
ATOM 786 O O . ASN A 1 100 ? -2.671 5.272 14.853 1.00 89.19 100 ASN A O 1
ATOM 790 N N . LEU A 1 101 ? -1.489 4.110 16.367 1.00 88.25 101 LEU A N 1
ATOM 791 C CA . LEU A 1 101 ? -2.460 3.029 16.592 1.00 88.25 101 LEU A CA 1
ATOM 792 C C . LEU A 1 101 ? -3.412 3.319 17.765 1.00 88.25 101 LEU A C 1
ATOM 794 O O . LEU A 1 101 ? -3.831 2.403 18.475 1.00 88.25 101 LEU A O 1
ATOM 798 N N . LYS A 1 102 ? -3.719 4.594 18.032 1.00 91.00 102 LYS A N 1
ATOM 799 C CA . LYS A 1 102 ? -4.728 4.949 19.041 1.00 91.00 102 LYS A CA 1
ATOM 800 C C . LYS A 1 102 ? -6.117 4.570 18.530 1.00 91.00 102 LYS A C 1
ATOM 802 O O . LYS A 1 102 ? -6.408 4.701 17.344 1.00 91.00 102 LYS A O 1
ATOM 807 N N . ALA A 1 103 ? -6.995 4.168 19.448 1.00 91.06 103 ALA A N 1
ATOM 808 C CA . ALA A 1 103 ? -8.354 3.736 19.121 1.00 91.06 103 ALA A CA 1
ATOM 809 C C . ALA A 1 103 ? -9.155 4.787 18.328 1.00 91.06 103 ALA A C 1
ATOM 811 O O . ALA A 1 103 ? -9.908 4.420 17.434 1.00 91.06 103 ALA A O 1
ATOM 812 N N . SER A 1 104 ? -8.956 6.081 18.607 1.00 92.75 104 SER A N 1
ATOM 813 C CA . SER A 1 104 ? -9.612 7.175 17.880 1.00 92.75 104 SER A CA 1
ATOM 814 C C . SER A 1 104 ? -9.230 7.205 16.397 1.00 92.75 104 SER A C 1
ATOM 816 O O . SER A 1 104 ? -10.112 7.200 15.544 1.00 92.75 104 SER A O 1
ATOM 818 N N . ILE A 1 105 ? -7.927 7.161 16.099 1.00 91.88 105 ILE A N 1
ATOM 819 C CA . ILE A 1 105 ? -7.397 7.167 14.728 1.00 91.88 105 ILE A CA 1
ATOM 820 C C . ILE A 1 105 ? -7.836 5.910 13.979 1.00 91.88 105 ILE A C 1
ATOM 822 O O . ILE A 1 105 ? -8.238 5.987 12.819 1.00 91.88 105 ILE A O 1
ATOM 826 N N . LEU A 1 106 ? -7.805 4.752 14.647 1.00 91.88 106 LEU A N 1
ATOM 827 C CA . LEU A 1 106 ? -8.274 3.496 14.066 1.00 91.88 106 LEU A CA 1
ATOM 828 C C . LEU A 1 106 ? -9.761 3.565 13.709 1.00 91.88 106 LEU A C 1
ATOM 830 O O . LEU A 1 106 ? -10.122 3.264 12.577 1.00 91.88 106 LEU A O 1
ATOM 834 N N . ALA A 1 107 ? -10.616 4.008 14.633 1.00 92.31 107 ALA A N 1
ATOM 835 C CA . ALA A 1 107 ? -12.054 4.103 14.396 1.00 92.31 107 ALA A CA 1
ATOM 836 C C . ALA A 1 107 ? -12.394 5.067 13.248 1.00 92.31 107 ALA A C 1
ATOM 838 O O . ALA A 1 107 ? -13.257 4.763 12.426 1.00 92.31 107 ALA A O 1
ATOM 839 N N . GLU A 1 108 ? -11.712 6.210 13.169 1.00 93.12 108 GLU A N 1
ATOM 840 C CA . GLU A 1 108 ? -11.877 7.168 12.073 1.00 93.12 108 GLU A CA 1
ATOM 841 C C . GLU A 1 108 ? -11.432 6.578 10.727 1.00 93.12 108 GLU A C 1
ATOM 843 O O . GLU A 1 108 ? -12.180 6.619 9.750 1.00 93.12 108 GLU A O 1
ATOM 848 N N . THR A 1 109 ? -10.255 5.949 10.698 1.00 92.62 109 THR A N 1
ATOM 849 C CA . THR A 1 109 ? -9.704 5.319 9.489 1.00 92.62 109 THR A CA 1
ATOM 850 C C . THR A 1 109 ? -10.630 4.215 8.974 1.00 92.62 109 THR A C 1
ATOM 852 O O . THR A 1 109 ? -10.946 4.164 7.786 1.00 92.62 109 THR A O 1
ATOM 855 N N . VAL A 1 110 ? -11.130 3.363 9.873 1.00 93.31 110 VAL A N 1
ATOM 856 C CA . VAL A 1 110 ? -12.042 2.258 9.541 1.00 93.31 110 VAL A CA 1
ATOM 857 C C . VAL A 1 110 ? -13.363 2.774 8.970 1.00 93.31 110 VAL A C 1
ATOM 859 O O . VAL A 1 110 ? -13.843 2.233 7.973 1.00 93.31 110 VAL A O 1
ATOM 862 N N . LYS A 1 111 ? -13.924 3.858 9.525 1.00 92.31 111 LYS A N 1
ATOM 863 C CA . LYS A 1 111 ? -15.139 4.492 8.981 1.00 92.31 111 LYS A CA 1
ATOM 864 C C . LYS A 1 111 ? -14.968 4.966 7.537 1.00 92.31 111 LYS A C 1
ATOM 866 O O . LYS A 1 111 ? -15.947 4.962 6.799 1.00 92.31 111 LYS A O 1
ATOM 871 N N . GLY A 1 112 ? -13.759 5.371 7.145 1.00 90.81 112 GLY A N 1
ATOM 872 C CA . GLY A 1 112 ? -13.449 5.748 5.763 1.00 90.81 112 GLY A CA 1
ATOM 873 C C . GLY A 1 112 ? -13.201 4.557 4.829 1.00 90.81 112 GLY A C 1
ATOM 874 O O . GLY A 1 112 ? -13.305 4.704 3.614 1.00 90.81 112 GLY A O 1
ATOM 875 N N . MET A 1 113 ? -12.870 3.380 5.368 1.00 91.50 113 MET A N 1
ATOM 876 C CA . MET A 1 113 ? -12.569 2.179 4.578 1.00 91.50 113 MET A CA 1
ATOM 877 C C . MET A 1 113 ? -13.801 1.328 4.264 1.00 91.50 113 MET A C 1
ATOM 879 O O . MET A 1 113 ? -13.823 0.658 3.230 1.00 91.50 113 MET A O 1
ATOM 883 N N . ILE A 1 114 ? -14.781 1.306 5.166 1.00 93.06 114 ILE A N 1
ATOM 884 C CA . ILE A 1 114 ? -15.914 0.375 5.137 1.00 93.06 114 ILE A CA 1
ATOM 885 C C . ILE A 1 114 ? -17.171 1.084 4.626 1.00 93.06 114 ILE A C 1
ATOM 887 O O . ILE A 1 114 ? -17.427 2.240 4.963 1.00 93.06 114 ILE A O 1
ATOM 891 N N . GLN A 1 115 ? -17.979 0.386 3.827 1.00 86.75 115 GLN A N 1
ATOM 892 C CA . GLN A 1 115 ? -19.307 0.867 3.458 1.00 86.75 115 GLN A CA 1
ATOM 893 C C . GLN A 1 115 ? -20.201 0.877 4.701 1.00 86.75 115 GLN A C 1
ATOM 895 O O . GLN A 1 115 ? -20.432 -0.166 5.311 1.00 86.75 115 GLN A O 1
ATOM 900 N N . GLN A 1 116 ? -20.702 2.052 5.077 1.00 73.56 116 GLN A N 1
ATOM 901 C CA . GLN A 1 116 ? -21.685 2.156 6.151 1.00 73.56 116 GLN A CA 1
ATOM 902 C C . GLN A 1 116 ? -22.993 1.522 5.666 1.00 73.56 116 GLN A C 1
ATOM 904 O O . GLN A 1 116 ? -23.500 1.889 4.603 1.00 73.56 116 GLN A O 1
ATOM 909 N N . GLY A 1 117 ? -23.448 0.507 6.401 1.00 57.88 117 GLY A N 1
ATOM 910 C CA . GLY A 1 117 ? -24.759 -0.115 6.226 1.00 57.88 117 GLY A CA 1
ATOM 911 C C . GLY A 1 117 ? -25.854 0.685 6.906 1.00 57.88 117 GLY A C 1
ATOM 912 O O . GLY A 1 117 ? -25.531 1.408 7.876 1.00 57.88 117 GLY A O 1
#